Protein AF-A0A1E7M1G1-F1 (afdb_monomer_lite)

Sequence (158 aa):
MIDTSQYFIDLHTVAGLITLTWPAARDLALSDEHARILERDAQLREDLRGRLHAVRGKFHYLHVLTGPAPDSRAYVAATSIAHQILKGTDLRALEMLAPIHGHLQKVQGPVKAEGDRMRNSPKNSPPLRFLLTHGTPITIEGIRKYATARDREWRPAP

Radius of gyration: 15.35 Å; chains: 1; bounding box: 42×29×40 Å

Structure (mmCIF, N/CA/C/O backbone):
data_AF-A0A1E7M1G1-F1
#
_entry.id   AF-A0A1E7M1G1-F1
#
loop_
_atom_site.group_PDB
_atom_site.id
_atom_site.type_symbol
_atom_site.label_atom_id
_atom_site.label_alt_id
_atom_site.label_comp_id
_atom_site.label_asym_id
_atom_site.label_entity_id
_atom_site.label_seq_id
_atom_site.pdbx_PDB_ins_code
_atom_site.Cartn_x
_atom_site.Cartn_y
_atom_site.Cartn_z
_atom_site.occupancy
_atom_site.B_iso_or_equiv
_atom_site.auth_seq_id
_atom_site.auth_comp_id
_atom_site.auth_asym_id
_atom_site.auth_atom_id
_atom_site.pdbx_PDB_model_num
ATOM 1 N N . MET A 1 1 ? -15.002 13.944 12.158 1.00 50.41 1 MET A N 1
ATOM 2 C CA . MET A 1 1 ? -15.416 13.935 10.742 1.00 50.41 1 MET A CA 1
ATOM 3 C C . MET A 1 1 ? -14.153 14.105 9.922 1.00 50.41 1 MET A C 1
ATOM 5 O O . MET A 1 1 ? -13.363 14.973 10.277 1.00 50.41 1 MET A O 1
ATOM 9 N N . ILE A 1 2 ? -13.897 13.223 8.959 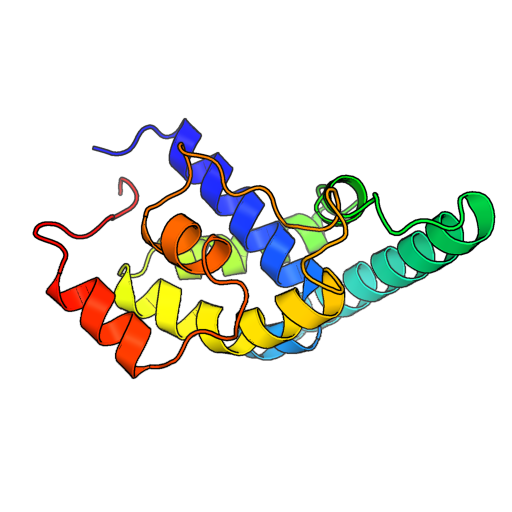1.00 59.25 2 ILE A N 1
ATOM 10 C CA . ILE A 1 2 ? -12.672 13.279 8.154 1.00 59.25 2 ILE A CA 1
ATOM 11 C C . ILE A 1 2 ? -12.917 14.181 6.953 1.00 59.25 2 ILE A C 1
ATOM 13 O O . ILE A 1 2 ? -13.970 14.101 6.330 1.00 59.25 2 ILE A O 1
ATOM 17 N N . ASP A 1 3 ? -11.946 15.034 6.653 1.00 72.00 3 ASP A N 1
ATOM 18 C CA . ASP A 1 3 ? -11.920 15.798 5.415 1.00 72.00 3 ASP A CA 1
ATOM 19 C C . ASP A 1 3 ? -11.771 14.820 4.239 1.00 72.00 3 ASP A C 1
ATOM 21 O O . ASP A 1 3 ? -10.823 14.036 4.199 1.00 72.00 3 ASP A O 1
ATOM 25 N N . THR A 1 4 ? -12.701 14.839 3.286 1.00 77.38 4 THR A N 1
ATOM 26 C CA . THR A 1 4 ? -12.669 14.007 2.074 1.00 77.38 4 THR A CA 1
ATOM 27 C C . THR A 1 4 ? -11.308 14.049 1.374 1.00 77.38 4 THR A C 1
ATOM 29 O O . THR A 1 4 ? -10.840 13.033 0.859 1.00 77.38 4 THR A O 1
ATOM 32 N N . SER A 1 5 ? -10.619 15.193 1.409 1.00 79.62 5 SER A N 1
ATOM 33 C CA . SER A 1 5 ? -9.273 15.323 0.848 1.00 79.62 5 SER A CA 1
ATOM 34 C C . SER A 1 5 ? -8.244 14.433 1.556 1.00 79.62 5 SER A C 1
ATOM 36 O O . SER A 1 5 ? -7.369 13.865 0.903 1.00 79.62 5 SER A O 1
ATOM 38 N N . GLN A 1 6 ? -8.381 14.236 2.870 1.00 82.75 6 GLN A N 1
ATOM 39 C CA . GLN A 1 6 ? -7.508 13.364 3.647 1.00 82.75 6 GLN A CA 1
ATOM 40 C C . GLN A 1 6 ? -7.673 11.901 3.250 1.00 82.75 6 GLN A C 1
ATOM 42 O O . GLN A 1 6 ? -6.688 11.186 3.075 1.00 82.75 6 GLN A O 1
ATOM 47 N N . TYR A 1 7 ? -8.917 11.473 3.046 1.00 85.31 7 TYR A N 1
ATOM 48 C CA . TYR A 1 7 ? -9.204 10.117 2.605 1.00 85.31 7 TYR A CA 1
ATOM 49 C C . TYR A 1 7 ? -8.500 9.785 1.282 1.00 85.31 7 TYR A C 1
ATOM 51 O O . TYR A 1 7 ? -7.862 8.741 1.167 1.00 85.31 7 TYR A O 1
ATOM 59 N N . PHE A 1 8 ? -8.542 10.696 0.306 1.00 87.25 8 PHE A N 1
ATOM 60 C CA . PHE A 1 8 ? -7.851 10.501 -0.970 1.00 87.25 8 PHE A CA 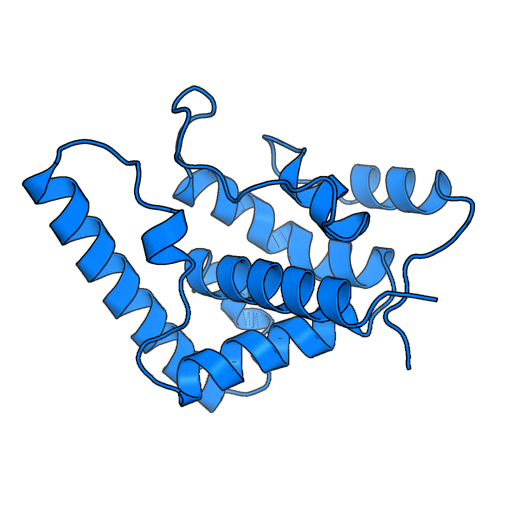1
ATOM 61 C C . PHE A 1 8 ? -6.325 10.505 -0.829 1.00 87.25 8 PHE A C 1
ATOM 63 O O . PHE A 1 8 ? -5.657 9.696 -1.472 1.00 87.25 8 PHE A O 1
ATOM 70 N N . ILE A 1 9 ? -5.756 11.352 0.037 1.00 87.06 9 ILE A N 1
ATOM 71 C CA . ILE A 1 9 ? -4.313 11.330 0.335 1.00 87.06 9 ILE A CA 1
ATOM 72 C C . ILE A 1 9 ? -3.895 9.956 0.876 1.00 87.06 9 ILE A C 1
ATOM 74 O O . ILE A 1 9 ? -2.909 9.377 0.410 1.00 87.06 9 ILE A O 1
ATOM 78 N N . ASP A 1 10 ? -4.655 9.415 1.827 1.00 87.94 10 ASP A N 1
ATOM 79 C CA . ASP A 1 10 ? -4.382 8.102 2.410 1.00 87.94 10 ASP A CA 1
ATOM 80 C C . ASP A 1 10 ? -4.585 6.978 1.391 1.00 87.94 10 ASP A C 1
ATOM 82 O O . ASP A 1 10 ? -3.763 6.064 1.319 1.00 87.94 10 ASP A O 1
ATOM 86 N N . LEU A 1 11 ? -5.616 7.077 0.546 1.00 91.38 11 LEU A N 1
ATOM 87 C CA . LEU A 1 11 ? -5.893 6.127 -0.531 1.00 91.38 11 LEU A CA 1
ATOM 88 C C . LEU A 1 11 ? -4.710 6.019 -1.494 1.00 91.38 11 LEU A C 1
ATOM 90 O O . LEU A 1 11 ? -4.245 4.917 -1.784 1.00 91.38 11 LEU A O 1
ATOM 94 N N . HIS A 1 12 ? -4.185 7.157 -1.948 1.00 89.62 12 HIS A N 1
ATOM 95 C CA . HIS A 1 12 ? -3.015 7.196 -2.823 1.00 89.62 12 HIS A CA 1
ATOM 96 C C . HIS A 1 12 ? -1.749 6.692 -2.131 1.00 89.62 12 HIS A C 1
ATOM 98 O O . HIS A 1 12 ? -0.934 6.012 -2.752 1.00 89.62 12 HIS A O 1
ATOM 104 N N . THR A 1 13 ? -1.593 6.990 -0.842 1.00 89.00 13 THR A N 1
ATOM 105 C CA . THR A 1 13 ? -0.444 6.529 -0.058 1.00 89.00 13 THR A CA 1
ATOM 106 C C . THR A 1 13 ? -0.474 5.008 0.109 1.00 89.00 13 THR A C 1
ATOM 108 O O . THR A 1 13 ? 0.525 4.341 -0.144 1.00 89.00 13 THR A O 1
ATOM 111 N N . VAL A 1 14 ? -1.620 4.419 0.456 1.00 92.00 14 VAL A N 1
ATOM 112 C CA . VAL A 1 14 ? -1.751 2.957 0.558 1.00 92.00 14 VAL A CA 1
ATOM 113 C C . VAL A 1 14 ? -1.606 2.296 -0.812 1.00 92.00 14 VAL A C 1
ATOM 115 O O . VAL A 1 14 ? -0.909 1.292 -0.925 1.00 92.00 14 VAL A O 1
ATOM 118 N N . ALA A 1 15 ? -2.193 2.867 -1.867 1.00 92.44 15 ALA A N 1
ATOM 119 C CA . ALA A 1 15 ? -2.043 2.342 -3.222 1.00 92.44 15 ALA A CA 1
ATOM 120 C C . ALA A 1 15 ? -0.568 2.319 -3.659 1.00 92.44 15 ALA A C 1
ATOM 122 O O . ALA A 1 15 ? -0.090 1.294 -4.139 1.00 92.44 15 ALA A O 1
ATOM 123 N N . GLY A 1 16 ? 0.174 3.406 -3.416 1.00 89.69 16 GLY A N 1
ATOM 124 C CA . GLY A 1 16 ? 1.608 3.469 -3.697 1.00 89.69 16 GLY A CA 1
ATOM 125 C C . GLY A 1 16 ? 2.406 2.425 -2.912 1.00 89.69 16 GLY A C 1
ATOM 126 O O . GLY A 1 16 ? 3.288 1.777 -3.474 1.00 89.69 16 GLY A O 1
ATOM 127 N N . LEU A 1 17 ? 2.064 2.211 -1.636 1.00 90.25 17 LEU A N 1
ATOM 128 C CA . LEU A 1 17 ? 2.673 1.182 -0.794 1.00 90.25 17 LEU A CA 1
ATOM 129 C C . LEU A 1 17 ? 2.449 -0.221 -1.375 1.00 90.25 17 LEU A C 1
ATOM 131 O O . LEU A 1 17 ? 3.404 -0.985 -1.496 1.00 90.25 17 LEU A O 1
ATOM 135 N N . ILE A 1 18 ? 1.219 -0.538 -1.784 1.00 92.50 18 ILE A N 1
ATOM 136 C CA . ILE A 1 18 ? 0.866 -1.822 -2.407 1.00 92.50 18 ILE A CA 1
ATOM 137 C C . ILE A 1 18 ? 1.676 -2.036 -3.687 1.00 92.50 18 ILE A C 1
ATOM 139 O O . ILE A 1 18 ? 2.317 -3.073 -3.835 1.00 92.50 18 ILE A O 1
ATOM 143 N N . THR A 1 19 ? 1.699 -1.049 -4.589 1.00 90.81 19 THR A N 1
ATOM 144 C CA . THR A 1 19 ? 2.413 -1.187 -5.867 1.00 90.81 19 THR A CA 1
ATOM 145 C C . THR A 1 19 ? 3.924 -1.296 -5.688 1.00 90.81 19 THR A C 1
ATOM 147 O O . THR A 1 19 ? 4.567 -2.059 -6.399 1.00 90.81 19 THR A O 1
ATOM 150 N N . LEU A 1 20 ? 4.502 -0.570 -4.723 1.00 87.38 20 LEU A N 1
ATOM 151 C CA . LEU A 1 20 ? 5.941 -0.624 -4.445 1.00 87.38 20 LEU A CA 1
ATOM 152 C C . LEU A 1 20 ? 6.380 -1.942 -3.816 1.00 87.38 20 LEU A C 1
ATOM 154 O O . LEU A 1 20 ? 7.525 -2.348 -3.982 1.00 87.38 20 LEU A O 1
ATOM 158 N N . THR A 1 21 ? 5.510 -2.554 -3.016 1.00 90.19 21 THR A N 1
ATOM 159 C CA . THR A 1 21 ? 5.843 -3.762 -2.252 1.00 90.19 21 THR A CA 1
ATOM 160 C C . THR A 1 21 ? 5.382 -5.037 -2.938 1.00 90.19 21 THR A C 1
ATOM 162 O O . THR A 1 21 ? 5.614 -6.124 -2.417 1.00 90.19 21 THR A O 1
ATOM 165 N N . TRP A 1 22 ? 4.770 -4.943 -4.117 1.00 92.00 22 TRP A N 1
ATOM 166 C CA . TRP A 1 22 ? 4.437 -6.104 -4.930 1.00 92.00 22 TRP A CA 1
ATOM 167 C C . TRP A 1 22 ? 5.711 -6.900 -5.295 1.00 92.00 22 TRP A C 1
ATOM 169 O O . TRP A 1 22 ? 6.709 -6.279 -5.660 1.00 92.00 22 TRP A O 1
ATOM 179 N N . PRO A 1 23 ? 5.740 -8.248 -5.193 1.00 92.31 23 PRO A N 1
ATOM 180 C CA . PRO A 1 23 ? 4.630 -9.177 -4.948 1.00 92.31 23 PRO A CA 1
ATOM 181 C C . PRO A 1 23 ? 4.316 -9.471 -3.471 1.00 92.31 23 PRO A C 1
ATOM 183 O O . PRO A 1 23 ? 3.431 -10.275 -3.204 1.00 92.31 23 PRO A O 1
ATOM 186 N N . ALA A 1 24 ? 4.977 -8.848 -2.494 1.00 91.31 24 ALA A N 1
ATOM 187 C CA . ALA A 1 24 ? 4.692 -9.113 -1.077 1.00 91.31 24 ALA A CA 1
ATOM 188 C C . ALA A 1 24 ? 3.264 -8.720 -0.662 1.00 91.31 24 ALA A C 1
ATOM 190 O O . ALA A 1 24 ? 2.703 -9.306 0.255 1.00 91.31 24 ALA A O 1
ATOM 191 N N . ALA A 1 25 ? 2.661 -7.754 -1.358 1.00 93.50 25 ALA A N 1
ATOM 192 C CA . ALA A 1 25 ? 1.266 -7.362 -1.176 1.00 93.50 25 ALA A CA 1
ATOM 193 C C . ALA A 1 25 ? 0.258 -8.243 -1.940 1.00 93.50 25 ALA A C 1
ATOM 195 O O . ALA A 1 25 ? -0.930 -7.925 -1.947 1.00 93.50 25 ALA A O 1
ATOM 196 N N . ARG A 1 26 ? 0.696 -9.337 -2.583 1.00 94.69 26 ARG A N 1
ATOM 197 C CA . ARG A 1 26 ? -0.167 -10.176 -3.428 1.00 94.69 26 ARG A CA 1
ATOM 198 C C . ARG A 1 26 ? -1.373 -10.737 -2.684 1.00 94.69 26 ARG A C 1
ATOM 200 O O . ARG A 1 26 ? -2.459 -10.746 -3.251 1.00 94.69 26 ARG A O 1
ATOM 207 N N . ASP A 1 27 ? -1.202 -11.141 -1.430 1.00 94.31 27 ASP A N 1
ATOM 208 C CA . ASP A 1 27 ? -2.282 -11.726 -0.621 1.00 94.31 27 ASP A CA 1
ATOM 209 C C . ASP A 1 27 ? -3.405 -10.722 -0.305 1.00 94.31 27 ASP A C 1
ATOM 211 O O . ASP A 1 27 ? -4.484 -11.105 0.139 1.00 94.31 27 ASP A O 1
ATOM 215 N N . LEU A 1 28 ? -3.174 -9.429 -0.561 1.00 94.25 28 LEU A N 1
ATOM 216 C CA . LEU A 1 28 ? -4.179 -8.374 -0.448 1.00 94.25 28 LEU A CA 1
ATOM 217 C C . LEU A 1 28 ? -5.005 -8.206 -1.734 1.00 94.25 28 LEU A C 1
ATOM 219 O O . LEU A 1 28 ? -5.912 -7.375 -1.770 1.00 94.25 28 LEU A O 1
ATOM 223 N N . ALA A 1 29 ? -4.696 -8.942 -2.807 1.00 95.69 29 ALA A N 1
ATOM 224 C CA . ALA A 1 29 ? -5.432 -8.862 -4.061 1.00 95.69 29 ALA A CA 1
ATOM 225 C C . ALA A 1 29 ? -6.897 -9.272 -3.878 1.00 95.69 29 ALA A C 1
ATOM 227 O O . ALA A 1 29 ? -7.204 -10.315 -3.309 1.00 95.69 29 ALA A O 1
ATOM 228 N N . LEU A 1 30 ? -7.812 -8.482 -4.444 1.00 95.38 30 LEU A N 1
ATOM 229 C CA . LEU A 1 30 ? -9.249 -8.790 -4.391 1.00 95.38 30 LEU A CA 1
ATOM 230 C C . LEU A 1 30 ? -9.660 -9.911 -5.356 1.00 95.38 30 LEU A C 1
ATOM 232 O O . LEU A 1 30 ? -10.760 -10.446 -5.251 1.00 95.38 30 LEU A O 1
ATOM 236 N N . SER A 1 31 ? -8.808 -10.216 -6.335 1.00 96.88 31 SER A N 1
ATOM 237 C CA . SER A 1 31 ? -9.010 -11.263 -7.333 1.00 96.88 31 SER A CA 1
ATOM 238 C C . SER A 1 31 ? -7.684 -11.628 -8.002 1.00 96.88 31 SER A C 1
ATOM 240 O O . SER A 1 31 ? -6.740 -10.829 -8.020 1.00 96.88 31 SER A O 1
ATOM 242 N N . ASP A 1 32 ? -7.635 -12.801 -8.634 1.00 96.88 32 ASP A N 1
ATOM 243 C CA . ASP A 1 32 ? -6.494 -13.211 -9.461 1.00 96.88 32 ASP A CA 1
ATOM 244 C C . ASP A 1 32 ? -6.231 -12.240 -10.616 1.00 96.88 32 ASP A C 1
ATOM 246 O O . ASP A 1 32 ? -5.086 -12.029 -11.016 1.00 96.88 32 ASP A O 1
ATOM 250 N N . GLU A 1 33 ? -7.285 -11.634 -11.167 1.00 96.06 33 GLU A N 1
ATOM 251 C CA . GLU A 1 33 ? -7.156 -10.637 -12.226 1.00 96.06 33 GLU A CA 1
ATOM 252 C C . GLU A 1 33 ? -6.451 -9.377 -11.715 1.00 96.06 33 GLU A C 1
ATOM 254 O O . GLU A 1 33 ? -5.484 -8.928 -12.337 1.00 96.06 33 GLU A O 1
ATOM 259 N N . HIS A 1 34 ? -6.868 -8.845 -10.559 1.00 96.69 34 HIS A N 1
ATOM 260 C CA . HIS A 1 34 ? -6.183 -7.719 -9.919 1.00 96.69 34 HIS A CA 1
ATOM 261 C C . HIS A 1 34 ? -4.722 -8.060 -9.639 1.00 96.69 34 HIS A C 1
ATOM 263 O O . HIS A 1 34 ? -3.842 -7.247 -9.922 1.00 96.69 34 HIS A O 1
ATOM 269 N N . ALA A 1 35 ? -4.454 -9.275 -9.156 1.00 97.19 35 ALA A N 1
ATOM 270 C CA . ALA A 1 35 ? -3.099 -9.718 -8.881 1.00 97.19 35 ALA A CA 1
ATOM 271 C C . ALA A 1 35 ? -2.221 -9.699 -10.148 1.00 97.19 35 ALA A C 1
ATOM 273 O O . ALA A 1 35 ? -1.134 -9.128 -10.131 1.00 97.19 35 ALA A O 1
ATOM 274 N N . ARG A 1 36 ? -2.717 -10.231 -11.276 1.00 97.00 36 ARG A N 1
ATOM 275 C CA . ARG A 1 36 ? -2.000 -10.240 -12.570 1.00 97.00 36 ARG A CA 1
ATOM 276 C C . ARG A 1 36 ? -1.820 -8.854 -13.186 1.00 97.00 36 ARG A C 1
ATOM 278 O O . ARG A 1 36 ? -0.872 -8.614 -13.934 1.00 97.00 36 ARG A O 1
ATOM 285 N N . ILE A 1 37 ? -2.768 -7.945 -12.971 1.00 96.75 37 ILE A N 1
ATOM 286 C CA . ILE A 1 37 ? -2.642 -6.555 -13.426 1.00 96.75 37 ILE A CA 1
ATOM 287 C C . ILE A 1 37 ? -1.542 -5.852 -12.623 1.00 96.75 37 ILE A C 1
ATOM 289 O O . ILE A 1 37 ? -0.679 -5.204 -13.213 1.00 96.75 37 ILE A O 1
ATOM 293 N N . LEU A 1 38 ? -1.533 -6.029 -11.300 1.00 96.19 38 LEU A N 1
ATOM 294 C CA . LEU A 1 38 ? -0.539 -5.421 -10.416 1.00 96.19 38 LEU A CA 1
ATOM 295 C C . LEU A 1 38 ? 0.854 -6.042 -10.570 1.00 96.19 38 LEU A C 1
ATOM 297 O O . LEU A 1 38 ? 1.835 -5.317 -10.474 1.00 96.19 38 LEU A O 1
ATOM 301 N N . GLU A 1 39 ? 0.966 -7.330 -10.906 1.00 95.88 39 GLU A N 1
ATOM 302 C CA . GLU A 1 39 ? 2.245 -7.941 -11.310 1.00 95.88 39 GLU A CA 1
ATOM 303 C C . GLU A 1 39 ? 2.865 -7.232 -12.514 1.00 95.88 39 GLU A C 1
ATOM 305 O O . GLU A 1 39 ? 4.055 -6.922 -12.511 1.00 95.88 39 GLU A O 1
ATOM 310 N N . ARG A 1 40 ? 2.054 -6.945 -13.539 1.00 94.69 40 ARG A N 1
ATOM 311 C CA . ARG A 1 40 ? 2.523 -6.235 -14.735 1.00 94.69 40 ARG A CA 1
ATOM 312 C C . ARG A 1 40 ? 2.938 -4.803 -14.411 1.00 94.69 40 ARG A C 1
ATOM 314 O O . ARG A 1 40 ? 3.988 -4.366 -14.870 1.00 94.69 40 ARG A O 1
ATOM 321 N N . ASP A 1 41 ? 2.152 -4.089 -13.605 1.00 94.25 41 ASP A N 1
ATOM 322 C CA . ASP A 1 41 ? 2.505 -2.736 -13.153 1.00 94.25 41 ASP A CA 1
ATOM 323 C C . ASP A 1 41 ? 3.801 -2.730 -12.328 1.00 94.25 41 ASP A C 1
ATOM 325 O O . ASP A 1 41 ? 4.684 -1.905 -12.562 1.00 94.25 41 ASP A O 1
ATOM 329 N N . ALA A 1 42 ? 3.964 -3.694 -11.420 1.00 91.25 42 ALA A N 1
ATOM 330 C CA . ALA A 1 42 ? 5.170 -3.847 -10.616 1.00 91.25 42 ALA A CA 1
ATOM 331 C C . ALA A 1 42 ? 6.413 -4.088 -11.483 1.00 91.25 42 ALA A C 1
ATOM 333 O O . ALA A 1 42 ? 7.442 -3.453 -11.257 1.00 91.25 42 ALA A O 1
ATOM 334 N N . GLN A 1 43 ? 6.307 -4.927 -12.520 1.00 92.00 43 GLN A N 1
ATOM 335 C CA . GLN A 1 43 ? 7.405 -5.146 -13.464 1.00 92.00 43 GLN A CA 1
ATOM 336 C C . GLN A 1 43 ? 7.783 -3.854 -14.203 1.00 92.00 43 GLN A C 1
ATOM 338 O O . GLN A 1 43 ? 8.959 -3.510 -14.278 1.00 92.00 43 GLN A O 1
ATOM 343 N N . LEU A 1 44 ? 6.800 -3.084 -14.682 1.00 91.19 44 LEU A N 1
ATOM 344 C CA . LEU A 1 44 ? 7.060 -1.805 -15.353 1.00 91.19 44 LEU A CA 1
ATOM 345 C C . LEU A 1 44 ? 7.752 -0.793 -14.429 1.00 91.19 44 LEU A C 1
ATOM 347 O O . LEU A 1 44 ? 8.622 -0.036 -14.874 1.00 91.19 44 LEU A O 1
ATOM 351 N N . ARG A 1 45 ? 7.379 -0.772 -13.143 1.00 87.69 45 ARG A N 1
ATOM 352 C CA . ARG A 1 45 ? 8.028 0.067 -12.126 1.00 87.69 45 ARG A CA 1
ATOM 353 C C . ARG A 1 45 ? 9.448 -0.395 -11.835 1.00 87.69 45 ARG A C 1
ATOM 355 O O . ARG A 1 45 ? 10.322 0.455 -11.683 1.00 87.69 45 ARG A O 1
ATOM 362 N N . GLU A 1 46 ? 9.695 -1.699 -11.796 1.00 86.06 46 GLU A N 1
ATOM 363 C CA . GLU A 1 46 ? 11.039 -2.254 -11.630 1.00 86.06 46 GLU A CA 1
ATOM 364 C C . GLU A 1 46 ? 11.939 -1.902 -12.822 1.00 86.06 46 GLU A C 1
ATOM 366 O O . GLU A 1 46 ? 13.043 -1.388 -12.634 1.00 86.06 46 GLU A O 1
ATOM 371 N N . ASP A 1 47 ? 11.436 -2.041 -14.049 1.00 88.25 47 ASP A N 1
ATOM 372 C CA . ASP A 1 47 ? 12.155 -1.650 -15.265 1.00 88.25 47 ASP A CA 1
ATOM 373 C C . ASP A 1 47 ? 12.436 -0.139 -15.291 1.00 88.25 47 ASP A C 1
ATOM 375 O O . ASP A 1 47 ? 13.494 0.323 -15.733 1.00 88.25 47 ASP A O 1
ATOM 379 N N . LEU A 1 48 ? 11.482 0.676 -14.826 1.00 85.44 48 LEU A N 1
ATOM 380 C CA . LEU A 1 48 ? 11.675 2.115 -14.662 1.00 85.44 48 LEU A CA 1
ATOM 381 C C . LEU A 1 48 ? 12.737 2.416 -13.598 1.00 85.44 48 LEU A C 1
ATOM 383 O O . LEU A 1 48 ? 13.612 3.247 -13.838 1.00 85.44 48 LEU A O 1
ATOM 387 N N . ARG A 1 49 ? 12.704 1.724 -12.457 1.00 81.62 49 ARG A N 1
ATOM 388 C CA . ARG A 1 49 ? 13.700 1.851 -11.388 1.00 81.62 49 ARG A CA 1
ATOM 389 C C . ARG A 1 49 ? 15.100 1.520 -11.901 1.00 81.62 49 ARG A C 1
ATOM 391 O O . ARG A 1 49 ? 16.013 2.314 -11.683 1.00 81.62 49 ARG A O 1
ATOM 398 N N . GLY A 1 50 ? 15.257 0.422 -12.641 1.00 82.12 50 GLY A N 1
ATOM 399 C CA . GLY A 1 50 ? 16.522 0.029 -13.265 1.00 82.12 50 GLY A CA 1
ATOM 400 C C . GLY A 1 50 ? 17.055 1.087 -14.236 1.00 82.12 50 GLY A C 1
ATOM 401 O O . GLY A 1 50 ? 18.218 1.483 -14.145 1.00 82.12 50 GLY A O 1
ATOM 402 N N . ARG A 1 51 ? 16.190 1.627 -15.109 1.00 84.12 51 ARG A N 1
ATOM 403 C CA . ARG A 1 51 ? 16.551 2.723 -16.029 1.00 84.12 51 ARG A CA 1
ATOM 404 C C . ARG A 1 51 ? 16.981 3.988 -15.290 1.00 84.12 51 ARG A C 1
ATOM 406 O O . ARG A 1 51 ? 17.993 4.591 -15.639 1.00 84.12 51 ARG A O 1
ATOM 413 N N . LEU A 1 52 ? 16.238 4.391 -14.261 1.00 79.44 52 LEU A N 1
ATOM 414 C CA . LEU A 1 52 ? 16.559 5.580 -13.471 1.00 79.44 52 LEU A CA 1
ATOM 415 C C . LEU A 1 52 ? 17.880 5.417 -12.707 1.00 79.44 52 LEU A C 1
ATOM 417 O O . LEU A 1 52 ? 18.691 6.344 -12.685 1.00 79.44 52 LEU A O 1
ATOM 421 N N . HIS A 1 53 ? 18.128 4.229 -12.151 1.00 77.19 53 HIS A N 1
ATOM 422 C CA . HIS A 1 53 ? 19.392 3.894 -11.502 1.00 77.19 53 HIS A CA 1
ATOM 423 C C . HIS A 1 53 ? 20.570 3.969 -12.486 1.00 77.19 53 HIS A C 1
ATOM 425 O O . HIS A 1 53 ? 21.582 4.594 -12.177 1.00 77.19 53 HIS A O 1
ATOM 431 N N . ALA A 1 54 ? 20.424 3.410 -13.693 1.00 79.94 54 ALA A N 1
ATOM 432 C CA . ALA A 1 54 ? 21.471 3.415 -14.716 1.00 79.94 54 ALA A CA 1
ATOM 433 C C . ALA A 1 54 ? 21.854 4.826 -15.203 1.00 79.94 54 ALA A C 1
ATOM 435 O O . ALA A 1 54 ? 23.021 5.080 -15.484 1.00 79.94 54 ALA A O 1
ATOM 436 N N . VAL A 1 55 ? 20.892 5.753 -15.290 1.00 76.44 55 VAL A N 1
ATOM 437 C CA . VAL A 1 55 ? 21.138 7.117 -15.798 1.00 76.44 55 VAL A CA 1
ATOM 438 C C . VAL A 1 55 ? 21.694 8.052 -14.722 1.00 76.44 55 VAL A C 1
ATOM 440 O O . VAL A 1 55 ? 22.452 8.967 -15.035 1.00 76.44 55 VAL A O 1
ATOM 443 N N . ARG A 1 56 ? 21.288 7.882 -13.459 1.00 68.75 56 ARG A N 1
ATOM 444 C CA . ARG A 1 56 ? 21.516 8.901 -12.419 1.00 68.75 56 ARG A CA 1
ATOM 445 C C . ARG A 1 56 ? 22.261 8.408 -11.176 1.00 68.75 56 ARG A C 1
ATOM 447 O O . ARG A 1 56 ? 22.600 9.232 -10.329 1.00 68.75 56 ARG A O 1
ATOM 454 N N . GLY A 1 57 ? 22.519 7.104 -11.047 1.00 60.53 57 GLY A N 1
ATOM 455 C CA . GLY A 1 57 ? 23.383 6.517 -10.012 1.00 60.53 57 GLY A CA 1
ATOM 456 C C . GLY A 1 57 ? 22.929 6.702 -8.557 1.00 60.53 57 GLY A C 1
ATOM 457 O O . GLY A 1 57 ? 23.692 6.399 -7.643 1.00 60.53 57 GLY A O 1
ATOM 458 N N . LYS A 1 58 ? 21.719 7.220 -8.312 1.00 57.47 58 LYS A N 1
ATOM 459 C CA .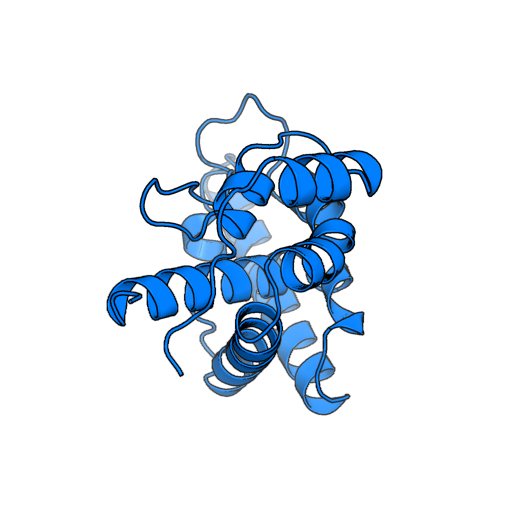 LYS A 1 58 ? 21.150 7.434 -6.971 1.00 57.47 58 LYS A CA 1
ATOM 460 C C . LYS A 1 58 ? 19.726 6.901 -6.897 1.00 57.47 58 LYS A C 1
ATOM 462 O O . LYS A 1 58 ? 19.054 6.796 -7.911 1.00 57.47 58 LYS A O 1
ATOM 467 N N . PHE A 1 59 ? 19.256 6.602 -5.692 1.00 57.81 59 PHE A N 1
ATOM 468 C CA . PHE A 1 59 ? 17.952 5.983 -5.440 1.00 57.81 59 PHE A CA 1
ATOM 469 C C . PHE A 1 59 ? 16.756 6.960 -5.394 1.00 57.81 59 PHE A C 1
ATOM 471 O O . PHE A 1 59 ? 15.626 6.498 -5.254 1.00 57.81 59 PHE A O 1
ATOM 478 N N . HIS A 1 60 ? 16.971 8.271 -5.600 1.00 57.09 60 HIS A N 1
ATOM 479 C CA . HIS A 1 60 ? 16.027 9.380 -5.340 1.00 57.09 60 HIS A CA 1
ATOM 480 C C . HIS A 1 60 ? 14.746 9.441 -6.215 1.00 57.09 60 HIS A C 1
ATOM 482 O O . HIS A 1 60 ? 14.401 10.498 -6.754 1.00 57.09 60 HIS A O 1
ATOM 488 N N . TYR A 1 61 ? 14.015 8.337 -6.381 1.00 66.62 61 TYR A N 1
ATOM 489 C CA . TYR A 1 61 ? 12.883 8.217 -7.309 1.00 66.62 61 TYR A CA 1
ATOM 490 C C . TYR A 1 61 ? 11.635 7.600 -6.699 1.00 66.62 61 TYR A C 1
ATOM 492 O O . TYR A 1 61 ? 10.694 7.326 -7.439 1.00 66.62 61 TYR A O 1
ATOM 500 N N . LEU A 1 62 ? 11.571 7.409 -5.378 1.00 73.06 62 LEU A N 1
ATOM 501 C CA . LEU A 1 62 ? 10.415 6.736 -4.788 1.00 73.06 62 LEU A CA 1
ATOM 502 C C . LEU A 1 62 ? 9.099 7.450 -5.140 1.00 73.06 62 LEU A C 1
ATOM 504 O O . LEU A 1 62 ? 8.135 6.790 -5.489 1.00 73.06 62 LEU A O 1
ATOM 508 N N . HIS A 1 63 ? 9.087 8.787 -5.175 1.00 73.88 63 HIS A N 1
ATOM 509 C CA . HIS A 1 63 ? 7.914 9.559 -5.602 1.00 73.88 63 HIS A CA 1
ATOM 510 C C . HIS A 1 63 ? 7.484 9.276 -7.056 1.00 73.88 63 HIS A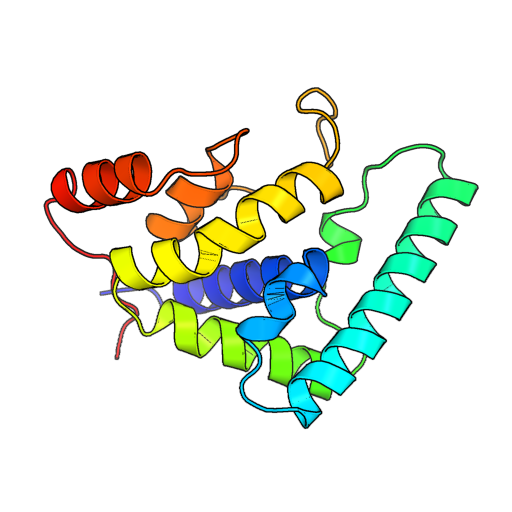 C 1
ATOM 512 O O . HIS A 1 63 ? 6.288 9.217 -7.333 1.00 73.88 63 HIS A O 1
ATOM 518 N N . VAL A 1 64 ? 8.444 9.065 -7.970 1.00 75.12 64 VAL A N 1
ATOM 519 C CA . VAL A 1 64 ? 8.191 8.664 -9.368 1.00 75.12 64 VAL A CA 1
ATOM 520 C C . VAL A 1 64 ? 7.596 7.258 -9.397 1.00 75.12 64 VAL A C 1
ATOM 522 O O . VAL A 1 64 ? 6.642 6.994 -10.121 1.00 75.12 64 VAL A O 1
ATOM 525 N N . LEU A 1 65 ? 8.125 6.370 -8.554 1.00 78.94 65 LEU A N 1
ATOM 526 C CA . LEU A 1 65 ? 7.698 4.979 -8.443 1.00 78.94 65 LEU A CA 1
ATOM 527 C C . LEU A 1 65 ? 6.408 4.789 -7.636 1.00 78.94 65 LEU A C 1
ATOM 529 O O . LEU A 1 65 ? 5.827 3.716 -7.713 1.00 78.94 65 LEU A O 1
ATOM 533 N N . THR A 1 66 ? 5.938 5.790 -6.889 1.00 80.25 66 THR A N 1
ATOM 534 C CA . THR A 1 66 ? 4.632 5.792 -6.195 1.00 80.25 66 THR A CA 1
ATOM 535 C C . THR A 1 66 ? 3.561 6.569 -6.950 1.00 80.25 66 THR A C 1
ATOM 537 O O . THR A 1 66 ? 2.442 6.703 -6.458 1.00 80.25 66 THR A O 1
ATOM 540 N N . GLY A 1 67 ? 3.895 7.122 -8.118 1.00 81.12 67 GLY A N 1
ATOM 541 C CA . GLY A 1 67 ? 2.923 7.793 -8.971 1.00 81.12 67 GLY A CA 1
ATOM 542 C C . GLY A 1 67 ? 1.797 6.842 -9.410 1.00 81.12 67 GLY A C 1
ATOM 543 O O . GLY A 1 67 ? 1.982 5.615 -9.388 1.00 81.12 67 GLY A O 1
ATOM 544 N N . PRO A 1 68 ? 0.633 7.383 -9.820 1.00 80.88 68 PRO A N 1
ATOM 545 C CA . PRO A 1 68 ? -0.444 6.586 -10.398 1.00 80.88 68 PRO A CA 1
ATOM 546 C C . PRO A 1 68 ? 0.073 5.681 -11.521 1.00 80.88 68 PRO A C 1
ATOM 548 O O . PRO A 1 68 ? 0.945 6.079 -12.294 1.00 80.88 68 PRO A O 1
ATOM 551 N N . ALA A 1 69 ? -0.448 4.456 -11.591 1.00 83.62 69 ALA A N 1
ATOM 552 C CA . ALA A 1 69 ? -0.097 3.528 -12.659 1.00 83.62 69 ALA A CA 1
ATOM 553 C C . ALA A 1 69 ? -0.498 4.102 -14.035 1.00 83.62 69 ALA A C 1
ATOM 555 O O . ALA A 1 69 ? -1.587 4.673 -14.144 1.00 83.62 69 ALA A O 1
ATOM 556 N N . PRO A 1 70 ? 0.324 3.931 -15.090 1.00 83.44 70 PRO A N 1
ATOM 557 C CA . PRO A 1 70 ? -0.053 4.321 -16.449 1.00 83.44 70 PRO A CA 1
ATOM 558 C C . PRO A 1 70 ? -1.274 3.552 -16.977 1.00 83.44 70 PRO A C 1
ATOM 560 O O . PRO A 1 70 ? -2.081 4.111 -17.715 1.00 83.44 70 PRO A O 1
ATOM 563 N N . ASP A 1 71 ? -1.420 2.276 -16.596 1.00 90.19 71 ASP A N 1
ATOM 564 C CA . ASP A 1 71 ? -2.634 1.494 -16.857 1.00 90.19 71 ASP A CA 1
ATOM 565 C C . ASP A 1 71 ? -3.701 1.854 -15.812 1.00 90.19 71 ASP A C 1
ATOM 567 O O . ASP A 1 71 ? -3.535 1.607 -14.612 1.00 90.19 71 ASP A O 1
ATOM 571 N N . SER A 1 72 ? -4.827 2.403 -16.272 1.00 92.75 72 SER A N 1
ATOM 572 C CA . SER A 1 72 ? -5.951 2.775 -15.409 1.00 92.75 72 SER A CA 1
ATOM 573 C C . SER A 1 72 ? -6.499 1.588 -14.615 1.00 92.75 72 SER A C 1
ATOM 575 O O . SER A 1 72 ? -6.939 1.766 -13.481 1.00 92.75 72 SER A O 1
ATOM 577 N N . ARG A 1 73 ? -6.412 0.362 -15.145 1.00 95.25 73 ARG A N 1
ATOM 578 C CA . ARG A 1 73 ? -6.837 -0.852 -14.434 1.00 95.25 73 ARG A CA 1
ATOM 579 C C . ARG A 1 73 ? -5.922 -1.173 -13.262 1.00 95.25 73 ARG A C 1
ATOM 581 O O . ARG A 1 73 ? -6.411 -1.591 -12.219 1.00 95.25 73 ARG A O 1
ATOM 588 N N . ALA A 1 74 ? -4.615 -0.952 -13.401 1.00 94.25 74 ALA A N 1
ATOM 589 C CA . ALA A 1 74 ? -3.670 -1.131 -12.300 1.00 94.25 74 ALA A CA 1
ATOM 590 C C . ALA A 1 74 ? -3.903 -0.091 -11.203 1.00 94.25 74 ALA A C 1
ATOM 592 O O . ALA A 1 74 ? -3.911 -0.428 -10.018 1.00 94.25 74 ALA A O 1
ATOM 593 N N . TYR A 1 75 ? -4.195 1.151 -11.594 1.00 92.81 75 TYR A N 1
ATOM 594 C CA . TYR A 1 75 ? -4.590 2.186 -10.648 1.00 92.81 75 TYR A CA 1
ATOM 595 C C . TYR A 1 75 ? -5.878 1.810 -9.894 1.00 92.81 75 TYR A C 1
ATOM 597 O O . TYR A 1 75 ? -5.911 1.881 -8.663 1.00 92.81 75 TYR A O 1
ATOM 605 N N . VAL A 1 76 ? -6.915 1.343 -10.598 1.00 94.88 76 VAL A N 1
ATOM 606 C CA . VAL A 1 76 ? -8.170 0.870 -9.986 1.00 94.88 76 VAL A CA 1
ATOM 607 C C . VAL A 1 76 ? -7.931 -0.333 -9.071 1.00 94.88 76 VAL A C 1
ATOM 609 O O . VAL A 1 76 ? -8.444 -0.351 -7.954 1.00 94.88 76 VAL A O 1
ATOM 612 N N . ALA A 1 77 ? -7.120 -1.308 -9.480 1.00 96.62 77 ALA A N 1
ATOM 613 C CA . ALA A 1 77 ? -6.810 -2.481 -8.665 1.00 96.62 77 ALA A CA 1
ATOM 614 C C . ALA A 1 77 ? -6.113 -2.089 -7.349 1.00 96.62 77 ALA A C 1
ATOM 616 O O . ALA A 1 77 ? -6.570 -2.475 -6.273 1.00 96.62 77 ALA A O 1
ATOM 617 N N . ALA A 1 78 ? -5.061 -1.264 -7.415 1.00 95.38 78 ALA A N 1
ATOM 618 C CA . ALA A 1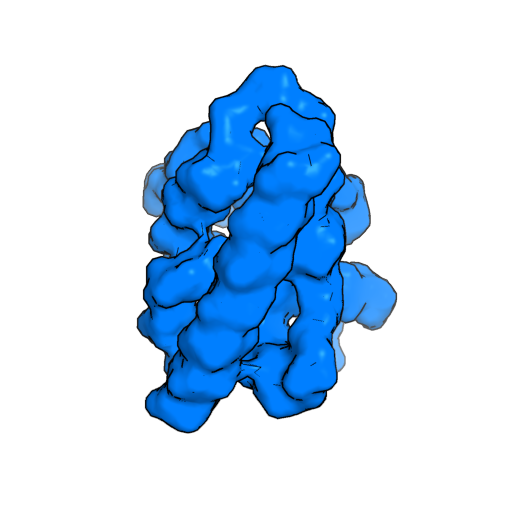 78 ? -4.329 -0.810 -6.232 1.00 95.38 78 ALA A CA 1
ATOM 619 C C . ALA A 1 78 ? -5.206 0.042 -5.300 1.00 95.38 78 ALA A C 1
ATOM 621 O O . ALA A 1 78 ? -5.207 -0.158 -4.085 1.00 95.38 78 ALA A O 1
ATOM 622 N N . THR A 1 79 ? -5.989 0.970 -5.861 1.00 95.12 79 THR A N 1
ATOM 623 C CA . THR A 1 79 ? -6.897 1.819 -5.075 1.00 95.12 79 THR A CA 1
ATOM 624 C C . THR A 1 79 ? -8.077 1.045 -4.493 1.00 95.12 79 THR A C 1
ATOM 626 O O . THR A 1 79 ? -8.527 1.381 -3.404 1.00 95.12 79 THR A O 1
ATOM 629 N N . SER A 1 80 ? -8.539 -0.033 -5.128 1.00 95.50 80 SER A N 1
ATOM 630 C CA . SER A 1 80 ? -9.591 -0.894 -4.566 1.00 95.50 80 SER A CA 1
ATOM 631 C C . SER A 1 80 ? -9.104 -1.658 -3.332 1.00 95.50 80 SER A C 1
ATOM 633 O O . SER A 1 80 ? -9.807 -1.712 -2.322 1.00 95.50 80 SER A O 1
ATOM 635 N N . ILE A 1 81 ? -7.876 -2.187 -3.374 1.00 95.38 81 ILE A N 1
ATOM 636 C CA . ILE A 1 81 ? -7.233 -2.812 -2.206 1.00 95.38 81 ILE A CA 1
ATOM 637 C C . ILE A 1 81 ? -7.034 -1.764 -1.101 1.00 95.38 81 ILE A C 1
ATOM 639 O O . ILE A 1 81 ? -7.408 -1.984 0.052 1.00 95.38 81 ILE A O 1
ATOM 643 N N . ALA A 1 82 ? -6.510 -0.588 -1.456 1.00 93.69 82 ALA A N 1
ATOM 644 C CA . ALA A 1 82 ? -6.330 0.518 -0.522 1.00 93.69 82 ALA A CA 1
ATOM 645 C C . ALA A 1 82 ? -7.649 0.955 0.135 1.00 93.69 82 ALA A C 1
ATOM 647 O O . ALA A 1 82 ? -7.701 1.158 1.346 1.00 93.69 82 ALA A O 1
ATOM 648 N N . HIS A 1 83 ? -8.730 1.051 -0.641 1.00 92.88 83 HIS A N 1
ATOM 649 C CA . HIS A 1 83 ? -10.063 1.379 -0.146 1.00 92.88 83 HIS A CA 1
ATOM 650 C C . HIS A 1 83 ? -10.542 0.354 0.885 1.00 92.88 83 HIS A C 1
ATOM 652 O O . HIS A 1 83 ? -11.044 0.749 1.937 1.00 92.88 83 HIS A O 1
ATOM 658 N N . GLN A 1 84 ? -10.357 -0.946 0.620 1.00 92.19 84 GLN A N 1
ATOM 659 C CA . GLN A 1 84 ? -10.741 -2.008 1.553 1.00 92.19 84 GLN A CA 1
ATOM 660 C C . GLN A 1 84 ? -9.962 -1.922 2.873 1.00 92.19 84 GLN A C 1
ATOM 662 O O . GLN A 1 84 ? -10.564 -2.056 3.938 1.00 92.19 84 GLN A O 1
ATOM 667 N N . ILE A 1 85 ? -8.653 -1.658 2.809 1.00 90.88 85 ILE A N 1
ATOM 668 C CA . ILE A 1 85 ? -7.802 -1.467 3.994 1.00 90.88 85 ILE A CA 1
ATOM 669 C C . ILE A 1 85 ? -8.292 -0.266 4.806 1.00 90.88 85 ILE A C 1
ATOM 671 O O . ILE A 1 85 ? -8.505 -0.376 6.011 1.00 90.88 85 ILE A O 1
ATOM 675 N N . LEU A 1 86 ? -8.515 0.871 4.142 1.00 88.56 86 LEU A N 1
ATOM 676 C CA . LEU A 1 86 ? -8.893 2.117 4.807 1.00 88.56 86 LEU A CA 1
ATOM 677 C C . LEU A 1 86 ? -10.313 2.083 5.374 1.00 88.56 86 LEU A C 1
ATOM 679 O O . LEU A 1 86 ? -10.557 2.738 6.378 1.00 88.56 86 LEU A O 1
ATOM 683 N N . LYS A 1 87 ? -11.237 1.312 4.786 1.00 86.62 87 LYS A N 1
ATOM 684 C CA . LYS A 1 87 ? -12.581 1.084 5.349 1.00 86.62 87 LYS A CA 1
ATOM 685 C C . LYS A 1 87 ? -12.573 0.300 6.666 1.00 86.62 87 LYS A C 1
ATOM 687 O O . LYS A 1 87 ? -13.598 0.263 7.346 1.00 86.62 87 LYS A O 1
ATOM 692 N N . GLY A 1 88 ? -11.466 -0.363 6.994 1.00 82.06 88 GLY A N 1
ATOM 693 C CA . GLY A 1 88 ? -11.304 -1.098 8.240 1.00 82.06 88 GLY A CA 1
ATOM 694 C C . GLY A 1 88 ? -11.134 -0.201 9.469 1.00 82.06 88 GLY A C 1
ATOM 695 O O . GLY A 1 88 ? -11.166 1.024 9.407 1.00 82.06 88 GLY A O 1
ATOM 696 N N . THR A 1 89 ? -10.939 -0.856 10.609 1.00 83.81 89 THR A N 1
ATOM 697 C CA . THR A 1 89 ? -10.440 -0.235 11.840 1.00 83.81 89 THR A CA 1
ATOM 698 C C . THR A 1 89 ? -8.954 0.097 11.713 1.00 83.81 89 THR A C 1
ATOM 700 O O . THR A 1 89 ? -8.254 -0.525 10.913 1.00 83.81 89 THR A O 1
ATOM 703 N N . ASP A 1 90 ? -8.436 1.006 12.545 1.00 83.44 90 ASP A N 1
ATOM 704 C CA . ASP A 1 90 ? -6.994 1.318 12.576 1.00 83.44 90 ASP A CA 1
ATOM 705 C C . ASP A 1 90 ? -6.148 0.064 12.800 1.00 83.44 90 ASP A C 1
ATOM 707 O O . ASP A 1 90 ? -5.142 -0.155 12.124 1.00 83.44 90 ASP A O 1
ATOM 711 N N . LEU A 1 91 ? -6.587 -0.769 13.748 1.00 84.75 91 LEU A N 1
ATOM 712 C CA . LEU A 1 91 ? -5.946 -2.035 14.081 1.00 84.75 91 LEU A CA 1
ATOM 713 C C . LEU A 1 91 ? -5.911 -2.961 12.863 1.00 84.75 91 LEU A C 1
ATOM 715 O O . LEU A 1 91 ? -4.842 -3.438 12.496 1.00 84.75 91 LEU A O 1
ATOM 719 N N . ARG A 1 92 ? -7.051 -3.150 12.192 1.00 86.81 92 ARG A N 1
ATOM 720 C CA . ARG A 1 92 ? -7.140 -4.027 11.022 1.00 86.81 92 ARG A CA 1
ATOM 721 C C . ARG A 1 92 ? -6.312 -3.500 9.854 1.00 86.81 92 ARG A C 1
ATOM 723 O O . ARG A 1 92 ? -5.644 -4.281 9.185 1.00 86.81 92 ARG A O 1
ATOM 730 N N . ALA A 1 93 ? -6.321 -2.188 9.620 1.00 87.75 93 ALA A N 1
ATOM 731 C CA . ALA A 1 93 ? -5.492 -1.576 8.590 1.00 87.75 93 ALA A CA 1
ATOM 732 C C . ALA A 1 93 ? -4.001 -1.822 8.868 1.00 87.75 93 ALA A C 1
ATOM 734 O O . ALA A 1 93 ? -3.264 -2.227 7.973 1.00 87.75 93 ALA A O 1
ATOM 735 N N . LEU A 1 94 ? -3.557 -1.649 10.116 1.00 88.62 94 LEU A N 1
ATOM 736 C CA . LEU A 1 94 ? -2.177 -1.926 10.511 1.00 88.62 94 LEU A CA 1
ATOM 737 C C . LEU A 1 94 ? -1.814 -3.408 10.415 1.00 88.62 94 LEU A C 1
ATOM 739 O O . LEU A 1 94 ? -0.727 -3.719 9.939 1.00 88.62 94 LEU A O 1
ATOM 743 N N . GLU A 1 95 ? -2.701 -4.317 10.813 1.00 88.06 95 GLU A N 1
ATOM 744 C CA . GLU A 1 95 ? -2.493 -5.764 10.673 1.00 88.06 95 GLU A CA 1
ATOM 745 C C . GLU A 1 95 ? -2.329 -6.178 9.205 1.00 88.06 95 GLU A C 1
ATOM 747 O O . GLU A 1 95 ? -1.479 -7.008 8.898 1.00 88.06 95 GLU A O 1
ATOM 752 N N . MET A 1 96 ? -3.080 -5.561 8.286 1.00 89.44 96 MET A N 1
ATOM 753 C CA . MET A 1 96 ? -2.950 -5.811 6.845 1.00 89.44 96 MET A CA 1
ATOM 754 C C . MET A 1 96 ? -1.673 -5.200 6.249 1.00 89.44 96 MET A C 1
ATOM 756 O O . MET A 1 96 ? -1.076 -5.775 5.341 1.00 89.44 96 MET A O 1
ATOM 760 N N . LEU A 1 97 ? -1.237 -4.038 6.744 1.00 88.44 97 LEU A N 1
ATOM 761 C CA . LEU A 1 97 ? -0.076 -3.319 6.208 1.00 88.44 97 LEU A CA 1
ATOM 762 C C . LEU A 1 97 ? 1.263 -3.748 6.834 1.00 88.44 97 LEU A C 1
ATOM 764 O O . LEU A 1 97 ? 2.317 -3.570 6.221 1.00 88.44 97 LEU A O 1
ATOM 768 N N . ALA A 1 98 ? 1.263 -4.307 8.043 1.00 86.62 98 ALA A N 1
ATOM 769 C CA . ALA A 1 98 ? 2.487 -4.689 8.744 1.00 86.62 98 ALA A CA 1
ATOM 770 C C . ALA A 1 98 ? 3.318 -5.767 8.019 1.00 86.62 98 ALA A C 1
ATOM 772 O O . ALA A 1 98 ? 4.535 -5.575 7.926 1.00 86.62 98 ALA A O 1
ATOM 773 N N . PRO A 1 99 ? 2.727 -6.833 7.433 1.00 86.12 99 PRO A N 1
ATOM 774 C CA . PRO A 1 99 ? 3.486 -7.831 6.677 1.00 86.12 99 PRO A CA 1
ATOM 775 C C . PRO A 1 99 ? 4.252 -7.227 5.491 1.00 86.12 99 PRO A C 1
ATOM 777 O O . PRO A 1 99 ? 5.404 -7.582 5.239 1.00 86.12 99 PRO A O 1
ATOM 780 N N . ILE A 1 100 ? 3.656 -6.250 4.801 1.00 88.50 100 ILE A N 1
ATOM 781 C CA . ILE A 1 100 ? 4.273 -5.605 3.633 1.00 88.50 100 ILE A CA 1
ATOM 782 C C . ILE A 1 100 ? 5.236 -4.472 4.016 1.00 88.50 100 ILE A C 1
ATOM 784 O O . ILE A 1 100 ? 6.112 -4.108 3.230 1.00 88.50 100 ILE A O 1
ATOM 788 N N . HIS A 1 101 ? 5.157 -3.949 5.245 1.00 86.38 101 HIS A N 1
ATOM 789 C CA . HIS A 1 101 ? 6.061 -2.904 5.731 1.00 86.38 101 HIS A CA 1
ATOM 790 C C . HIS A 1 101 ? 7.530 -3.349 5.736 1.00 86.38 101 HIS A C 1
ATOM 792 O O . HIS A 1 101 ? 8.418 -2.576 5.381 1.00 86.38 101 HIS A O 1
ATOM 798 N N . GLY A 1 102 ? 7.805 -4.613 6.073 1.00 81.38 102 GLY A N 1
ATOM 799 C CA . GLY A 1 102 ? 9.170 -5.143 6.013 1.00 81.38 102 GLY A CA 1
ATOM 800 C C . GLY A 1 102 ? 9.755 -5.138 4.596 1.00 81.38 102 GLY A C 1
ATOM 801 O O . GLY A 1 102 ? 10.954 -4.923 4.422 1.00 81.38 102 GLY A O 1
ATOM 802 N N . HIS A 1 103 ? 8.911 -5.308 3.575 1.00 83.81 103 HIS A N 1
ATOM 803 C CA . HIS A 1 103 ? 9.318 -5.195 2.176 1.00 83.81 103 HIS A CA 1
ATOM 804 C C . HIS A 1 103 ? 9.523 -3.743 1.759 1.00 83.81 103 HIS A C 1
ATOM 806 O O . HIS A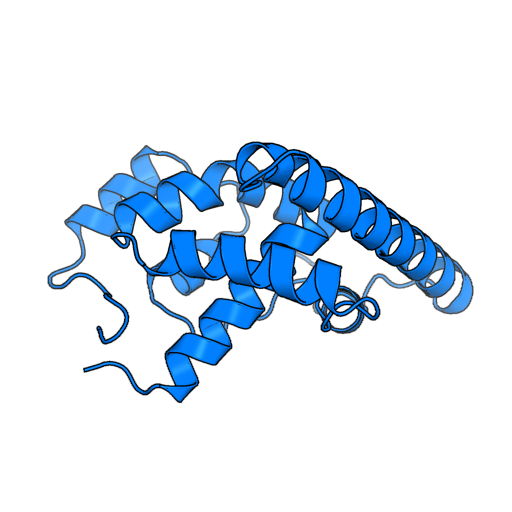 1 103 ? 10.498 -3.455 1.069 1.00 83.81 103 HIS A O 1
ATOM 812 N N . LEU A 1 104 ? 8.683 -2.824 2.242 1.00 84.69 104 LEU A N 1
ATOM 813 C CA . LEU A 1 104 ? 8.869 -1.393 2.012 1.00 84.69 104 LEU A CA 1
ATOM 814 C C . LEU A 1 104 ? 10.272 -0.942 2.437 1.00 84.69 104 LEU A C 1
ATOM 816 O O . LEU A 1 104 ? 10.951 -0.282 1.661 1.00 84.69 104 LEU A O 1
ATOM 820 N N . GLN A 1 105 ? 10.744 -1.359 3.614 1.00 77.62 105 GLN A N 1
ATOM 821 C CA . GLN A 1 105 ? 12.084 -0.997 4.097 1.00 77.62 105 GLN A CA 1
ATOM 822 C C . GLN A 1 105 ? 13.211 -1.518 3.188 1.00 77.62 105 GLN A C 1
ATOM 824 O O . GLN A 1 105 ? 14.223 -0.848 3.010 1.00 77.62 105 GLN A O 1
ATOM 829 N N . LYS A 1 106 ? 13.035 -2.685 2.554 1.00 76.06 106 LYS A N 1
ATOM 830 C CA . LYS A 1 106 ? 13.997 -3.204 1.565 1.00 76.06 106 LYS A CA 1
ATOM 831 C C . LYS A 1 106 ? 13.981 -2.381 0.276 1.00 76.06 106 LYS A C 1
ATOM 833 O O . LYS A 1 106 ? 15.037 -2.125 -0.291 1.00 76.06 106 LYS A O 1
ATOM 838 N N . VAL A 1 107 ? 12.794 -1.965 -0.172 1.00 76.38 107 VAL A N 1
ATOM 839 C CA . VAL A 1 107 ? 12.610 -1.166 -1.397 1.00 76.38 107 VAL A CA 1
ATOM 840 C C . VAL A 1 107 ? 13.152 0.256 -1.228 1.00 76.38 107 VAL A C 1
ATOM 842 O O . VAL A 1 107 ? 13.754 0.790 -2.155 1.00 76.38 107 VAL A O 1
ATOM 845 N N . GLN A 1 108 ? 12.978 0.852 -0.046 1.00 74.50 108 GLN A N 1
ATOM 846 C CA . GLN A 1 108 ? 13.432 2.210 0.279 1.00 74.50 108 GLN A CA 1
ATOM 847 C C . GLN A 1 108 ? 14.943 2.308 0.556 1.00 74.50 108 GLN A C 1
ATOM 849 O O . GLN A 1 108 ? 15.475 3.410 0.638 1.00 74.50 108 GLN A O 1
ATOM 854 N N . GLY A 1 109 ? 15.651 1.183 0.693 1.00 61.66 109 GLY A N 1
ATOM 855 C CA . GLY A 1 109 ? 17.087 1.178 0.966 1.00 61.66 109 GLY A CA 1
ATOM 856 C C . GLY A 1 109 ? 17.456 1.654 2.385 1.00 61.66 109 GLY A C 1
ATOM 857 O O . GLY A 1 109 ? 16.595 1.836 3.248 1.00 61.66 109 GLY A O 1
ATOM 858 N N . PRO A 1 110 ? 18.759 1.803 2.689 1.00 57.81 110 PRO A N 1
ATOM 859 C CA . PRO A 1 110 ? 19.216 2.130 4.034 1.00 57.81 110 PRO A CA 1
ATOM 860 C C . PRO A 1 110 ? 18.770 3.528 4.490 1.00 57.81 110 PRO A C 1
ATOM 862 O O . PRO A 1 110 ? 18.879 4.517 3.772 1.00 57.81 110 PRO A O 1
ATOM 865 N N . VAL A 1 111 ? 18.382 3.605 5.768 1.00 52.91 111 VAL A N 1
ATOM 866 C CA . VAL A 1 111 ? 17.849 4.754 6.533 1.00 52.91 111 VAL A CA 1
ATOM 867 C C . VAL A 1 111 ? 18.541 6.108 6.272 1.00 52.91 111 VAL A C 1
ATOM 869 O O . VAL A 1 111 ? 17.894 7.138 6.456 1.00 52.91 111 VAL A O 1
ATOM 872 N N . LYS A 1 112 ? 19.815 6.128 5.852 1.00 48.47 112 LYS A N 1
ATOM 873 C CA . LYS A 1 112 ? 20.643 7.335 5.662 1.00 48.47 112 LYS A CA 1
ATOM 874 C C . LYS A 1 112 ? 20.522 8.005 4.282 1.00 48.47 112 LYS A C 1
ATOM 876 O O . LYS A 1 112 ? 21.106 9.068 4.097 1.00 48.47 112 LYS A O 1
ATOM 881 N N . ALA A 1 113 ? 19.797 7.425 3.327 1.00 52.03 113 ALA A N 1
ATOM 882 C CA . ALA A 1 113 ? 19.527 8.071 2.044 1.00 52.03 113 ALA A CA 1
ATOM 883 C C . ALA A 1 113 ? 18.272 8.960 2.153 1.00 52.03 113 ALA A C 1
ATOM 885 O O . ALA A 1 113 ? 17.137 8.505 2.006 1.00 52.03 113 ALA A O 1
ATOM 886 N N . GLU A 1 114 ? 18.457 10.243 2.479 1.00 44.88 114 GLU A N 1
ATOM 887 C CA . GLU A 1 114 ? 17.379 11.237 2.428 1.00 44.88 114 GLU A CA 1
ATOM 888 C C . GLU A 1 114 ? 16.842 11.328 0.986 1.00 44.88 114 GLU A C 1
ATOM 890 O O . GLU A 1 114 ? 17.520 11.811 0.082 1.00 44.88 114 GLU A O 1
ATOM 895 N N . GLY A 1 115 ? 15.639 10.801 0.746 1.00 50.41 115 GLY A N 1
ATOM 896 C CA . GLY A 1 115 ? 14.968 10.847 -0.561 1.00 50.41 115 GLY A CA 1
ATOM 897 C C . GLY A 1 115 ? 14.221 9.573 -0.957 1.00 50.41 115 GLY A C 1
ATOM 898 O O . GLY A 1 115 ? 13.351 9.633 -1.825 1.00 50.41 115 GLY A O 1
ATOM 899 N N . ASP A 1 116 ? 14.495 8.455 -0.284 1.00 55.69 116 ASP A N 1
ATOM 900 C CA . ASP A 1 116 ? 14.001 7.142 -0.724 1.00 55.69 116 ASP A CA 1
ATOM 901 C C . ASP A 1 116 ? 12.839 6.622 0.118 1.00 55.69 116 ASP A C 1
ATOM 903 O O . ASP A 1 116 ? 12.348 5.521 -0.105 1.00 55.69 116 ASP A O 1
ATOM 907 N N . ARG A 1 117 ? 12.354 7.420 1.074 1.00 72.44 117 ARG A N 1
ATOM 908 C CA . ARG A 1 117 ? 11.220 7.043 1.916 1.00 72.44 117 ARG A CA 1
ATOM 909 C C . ARG A 1 117 ? 9.911 7.564 1.372 1.00 72.44 117 ARG A C 1
ATOM 911 O O . ARG A 1 117 ? 9.797 8.697 0.905 1.00 72.44 117 ARG A O 1
ATOM 918 N N . MET A 1 118 ? 8.889 6.738 1.525 1.00 79.12 118 MET A N 1
ATOM 919 C CA . MET A 1 118 ? 7.520 7.158 1.320 1.00 79.12 118 MET A CA 1
ATOM 920 C C . MET A 1 118 ? 7.225 8.287 2.300 1.00 79.12 118 MET A C 1
ATOM 922 O O . MET A 1 118 ? 7.518 8.192 3.494 1.00 79.12 118 MET A O 1
ATOM 926 N N . ARG A 1 119 ? 6.701 9.395 1.775 1.00 77.06 119 ARG A N 1
ATOM 927 C CA . ARG A 1 119 ? 6.535 10.619 2.550 1.00 77.06 119 ARG A CA 1
ATOM 928 C C . ARG A 1 119 ? 5.567 10.379 3.707 1.00 77.06 119 ARG A C 1
ATOM 930 O O . ARG A 1 119 ? 4.378 10.149 3.500 1.00 77.06 119 ARG A O 1
ATOM 937 N N . ASN A 1 120 ? 6.070 10.520 4.926 1.00 79.56 120 ASN A N 1
ATOM 938 C CA . ASN A 1 120 ? 5.236 10.606 6.113 1.00 79.56 120 ASN A CA 1
ATOM 939 C C . ASN A 1 120 ? 4.729 12.048 6.257 1.00 79.56 120 ASN A C 1
ATOM 941 O O . ASN A 1 120 ? 5.469 12.941 6.668 1.00 79.56 120 ASN A O 1
ATOM 945 N N . SER A 1 121 ? 3.491 12.303 5.838 1.00 80.69 121 SER A N 1
ATOM 946 C CA . SER A 1 121 ? 2.870 13.623 5.950 1.00 80.69 121 SER A CA 1
ATOM 947 C C . SER A 1 121 ? 2.158 13.763 7.299 1.00 80.69 121 SER A C 1
ATOM 949 O O . SER A 1 121 ? 1.479 12.821 7.708 1.00 80.69 121 SER A O 1
ATOM 951 N N . PRO A 1 122 ? 2.188 14.940 7.958 1.00 79.56 122 PRO A N 1
ATOM 952 C CA . PRO A 1 122 ? 1.351 15.209 9.133 1.00 79.56 122 PRO A CA 1
ATOM 953 C C . PRO A 1 122 ? -0.143 15.014 8.864 1.00 79.56 122 PRO A C 1
ATOM 955 O O . PRO A 1 122 ? -0.906 14.769 9.796 1.00 79.56 122 PRO A O 1
ATOM 958 N N . LYS A 1 123 ? -0.528 15.135 7.589 1.00 80.56 123 LYS A N 1
ATOM 959 C CA . LYS A 1 123 ? -1.889 14.947 7.108 1.00 80.56 123 LYS A CA 1
ATOM 960 C C . LYS A 1 123 ? -2.306 13.476 7.131 1.00 80.56 123 LYS A C 1
ATOM 962 O O . LYS A 1 123 ? -3.434 13.215 7.508 1.00 80.56 123 LYS A O 1
ATOM 967 N N . ASN A 1 124 ? -1.397 12.539 6.829 1.00 84.06 124 ASN A N 1
ATOM 968 C CA . ASN A 1 124 ? -1.704 11.106 6.745 1.00 84.06 124 ASN A CA 1
ATOM 969 C C . ASN A 1 124 ? -2.502 10.611 7.959 1.00 84.06 124 ASN A C 1
ATOM 971 O O . ASN A 1 124 ? -2.277 11.056 9.093 1.00 84.06 124 ASN A O 1
ATOM 975 N N . SER A 1 125 ? -3.379 9.636 7.727 1.00 81.50 125 SER A N 1
ATOM 976 C CA . SER A 1 125 ? -4.100 8.959 8.800 1.00 81.50 125 SER A CA 1
ATOM 977 C C . SER A 1 125 ? -3.136 8.471 9.887 1.00 81.50 125 SER A C 1
ATOM 979 O O . SER A 1 125 ? -2.015 8.042 9.591 1.00 81.50 125 SER A O 1
ATOM 981 N N . PRO A 1 126 ? -3.532 8.510 11.168 1.00 84.69 126 PRO A N 1
ATOM 982 C CA . PRO A 1 126 ? -2.713 7.994 12.252 1.00 84.69 126 PRO A CA 1
ATOM 983 C C . PRO A 1 126 ? -2.151 6.572 12.039 1.00 84.69 126 PRO A C 1
ATOM 985 O O . PRO A 1 126 ? -0.974 6.409 12.364 1.00 84.69 126 PRO A O 1
ATOM 988 N N . PRO A 1 127 ? -2.881 5.566 11.501 1.00 84.75 127 PRO A N 1
ATOM 989 C CA . PRO A 1 127 ? -2.288 4.259 11.208 1.00 84.75 127 PRO A CA 1
ATOM 990 C C . PRO A 1 127 ? -1.186 4.349 10.145 1.00 84.75 127 PRO A C 1
ATOM 992 O O . PRO A 1 127 ? -0.117 3.770 10.321 1.00 84.75 127 PRO A O 1
ATOM 995 N N . LEU A 1 128 ? -1.367 5.142 9.084 1.00 86.06 128 LEU A N 1
ATOM 996 C CA . LEU A 1 128 ? -0.309 5.359 8.091 1.00 86.06 128 LEU A CA 1
ATOM 997 C C . LEU A 1 128 ? 0.886 6.114 8.660 1.00 86.06 128 LEU A C 1
ATOM 999 O O . LEU A 1 128 ? 2.027 5.773 8.361 1.00 86.06 128 LEU A O 1
ATOM 1003 N N . ARG A 1 129 ? 0.653 7.119 9.506 1.00 87.00 129 ARG A N 1
ATOM 1004 C CA . ARG A 1 129 ? 1.734 7.822 10.205 1.00 87.00 129 ARG A CA 1
ATOM 1005 C C . ARG A 1 129 ? 2.498 6.875 11.109 1.00 87.00 129 ARG A C 1
ATOM 1007 O O . ARG A 1 129 ? 3.724 6.900 11.091 1.00 87.00 129 ARG A O 1
ATOM 1014 N N . PHE A 1 130 ? 1.797 6.043 11.877 1.00 87.44 130 PHE A N 1
ATOM 1015 C CA . PHE A 1 130 ? 2.422 5.014 12.697 1.00 87.44 130 PHE A CA 1
ATOM 1016 C C . PHE A 1 130 ? 3.291 4.115 11.820 1.00 87.44 130 PHE A C 1
ATOM 1018 O O . PHE A 1 130 ? 4.481 3.991 12.094 1.00 87.44 130 PHE A O 1
ATOM 1025 N N . LEU A 1 131 ? 2.745 3.604 10.714 1.00 87.88 131 LEU A N 1
ATOM 1026 C CA . LEU A 1 131 ? 3.469 2.738 9.793 1.00 87.88 131 LEU A CA 1
ATOM 1027 C C . LEU A 1 131 ? 4.755 3.388 9.259 1.00 87.88 131 LEU A C 1
ATOM 1029 O O . LEU A 1 131 ? 5.848 2.865 9.443 1.00 87.88 131 LEU A O 1
ATOM 1033 N N . LEU A 1 132 ? 4.624 4.576 8.667 1.00 85.75 132 LEU A N 1
ATOM 1034 C CA . LEU A 1 132 ? 5.701 5.284 7.970 1.00 85.75 132 LEU A CA 1
ATOM 1035 C C . LEU A 1 132 ? 6.727 5.948 8.903 1.00 85.75 132 LEU A C 1
ATOM 1037 O O . LEU A 1 132 ? 7.769 6.411 8.439 1.00 85.75 132 LEU A O 1
ATOM 1041 N N . THR A 1 133 ? 6.449 6.028 10.208 1.00 85.00 133 THR A N 1
ATOM 1042 C CA . THR A 1 133 ? 7.417 6.526 11.203 1.00 85.00 133 THR A CA 1
ATOM 1043 C C . THR A 1 133 ? 8.426 5.447 11.596 1.00 85.00 133 THR A C 1
ATOM 1045 O O . THR A 1 133 ? 9.550 5.770 11.980 1.00 85.00 133 THR A O 1
ATOM 1048 N N . HIS A 1 134 ? 8.061 4.166 11.496 1.00 81.19 134 HIS A N 1
ATOM 1049 C CA . HIS A 1 134 ? 8.945 3.077 11.896 1.00 81.19 134 HIS A CA 1
ATOM 1050 C C . HIS A 1 134 ? 9.968 2.788 10.792 1.00 81.19 134 HIS A C 1
ATOM 1052 O O . HIS A 1 134 ? 9.615 2.459 9.667 1.00 81.19 134 HIS A O 1
ATOM 1058 N N . GLY A 1 135 ? 11.258 2.887 11.126 1.00 73.19 135 GLY A N 1
ATOM 1059 C CA . GLY A 1 135 ? 12.357 2.477 10.237 1.00 73.19 135 GLY A CA 1
ATOM 1060 C C . GLY A 1 135 ? 12.643 0.971 10.260 1.00 73.19 135 GLY A C 1
ATOM 1061 O O . GLY A 1 135 ? 13.551 0.503 9.583 1.00 73.19 135 GLY A O 1
ATOM 1062 N N . THR A 1 136 ? 11.900 0.213 11.064 1.00 76.31 136 THR A N 1
ATOM 1063 C CA . THR A 1 136 ? 11.992 -1.245 11.185 1.00 76.31 136 THR A CA 1
ATOM 1064 C C . THR A 1 136 ? 10.621 -1.873 10.946 1.00 76.31 136 THR A C 1
ATOM 1066 O O . THR A 1 136 ? 9.605 -1.197 11.144 1.00 76.31 136 THR A O 1
ATOM 1069 N N . PRO A 1 137 ? 10.554 -3.157 10.539 1.00 80.31 137 PRO A N 1
ATOM 1070 C CA . PRO A 1 137 ? 9.288 -3.875 10.449 1.00 80.31 137 PRO A CA 1
ATOM 1071 C C . PRO A 1 137 ? 8.493 -3.738 11.749 1.00 80.31 137 PRO A C 1
ATOM 1073 O O . PRO A 1 137 ? 9.049 -3.805 12.846 1.00 80.31 137 PRO A O 1
ATOM 1076 N N . ILE A 1 138 ? 7.194 -3.499 11.611 1.00 84.62 138 ILE A N 1
ATOM 1077 C CA . ILE A 1 138 ? 6.309 -3.283 12.752 1.00 84.62 138 ILE A CA 1
ATOM 1078 C C . ILE A 1 138 ? 5.946 -4.646 13.324 1.00 84.62 138 ILE A C 1
ATOM 1080 O O . ILE A 1 138 ? 5.607 -5.559 12.574 1.00 84.62 138 ILE A O 1
ATOM 1084 N N . THR A 1 139 ? 5.997 -4.776 14.646 1.00 85.50 139 THR A N 1
ATOM 1085 C CA . THR A 1 139 ? 5.589 -6.000 15.338 1.00 85.50 139 THR A CA 1
ATOM 1086 C C . THR A 1 139 ? 4.119 -5.944 15.738 1.00 85.50 139 THR A C 1
ATOM 1088 O O . THR A 1 139 ? 3.551 -4.864 15.928 1.00 85.50 139 THR A O 1
ATOM 1091 N N . ILE A 1 140 ? 3.508 -7.115 15.922 1.00 83.62 140 ILE A N 1
ATOM 1092 C CA . ILE A 1 140 ? 2.125 -7.236 16.403 1.00 83.62 140 ILE A CA 1
ATOM 1093 C C . ILE A 1 140 ? 1.974 -6.554 17.771 1.00 83.62 140 ILE A C 1
ATOM 1095 O O . ILE A 1 140 ? 0.986 -5.864 18.018 1.00 83.62 140 ILE A O 1
ATOM 1099 N N . GLU A 1 141 ? 2.973 -6.668 18.647 1.00 85.12 141 GLU A N 1
ATOM 1100 C CA . GLU A 1 141 ? 3.002 -5.992 19.946 1.00 85.12 141 GLU A CA 1
ATOM 1101 C C . GLU A 1 141 ? 2.997 -4.467 19.791 1.00 85.12 141 GLU A C 1
ATOM 1103 O O . GLU A 1 141 ? 2.283 -3.775 20.519 1.00 85.12 141 GLU A O 1
ATOM 1108 N N . GLY A 1 142 ? 3.751 -3.935 18.822 1.00 85.94 142 GLY A N 1
ATOM 1109 C CA . GLY A 1 142 ? 3.774 -2.507 18.508 1.00 85.94 142 GLY A CA 1
ATOM 1110 C C . GLY A 1 142 ? 2.409 -1.995 18.047 1.00 85.94 142 GLY A C 1
ATOM 1111 O O . GLY A 1 142 ? 1.956 -0.950 18.515 1.00 85.94 142 GLY A O 1
ATOM 1112 N N . ILE A 1 143 ? 1.725 -2.761 17.193 1.00 86.75 143 ILE A N 1
ATOM 1113 C CA . ILE A 1 143 ? 0.368 -2.447 16.719 1.00 86.75 143 ILE A CA 1
ATOM 1114 C C . ILE A 1 143 ? -0.627 -2.463 17.881 1.00 86.75 143 ILE A C 1
ATOM 1116 O O . ILE A 1 143 ? -1.413 -1.529 18.032 1.00 86.75 143 ILE A O 1
ATOM 1120 N N . ARG A 1 144 ? -0.578 -3.492 18.737 1.00 85.44 144 ARG A N 1
ATOM 1121 C CA . ARG A 1 144 ? -1.459 -3.596 19.910 1.00 85.44 144 ARG A CA 1
ATOM 1122 C C . ARG A 1 144 ? -1.251 -2.429 20.865 1.00 85.44 144 ARG A C 1
ATOM 1124 O O . ARG A 1 144 ? -2.225 -1.799 21.264 1.00 85.44 144 ARG A O 1
ATOM 1131 N N . LYS A 1 145 ? 0.006 -2.088 21.168 1.00 86.56 145 LYS A N 1
ATOM 1132 C CA . LYS A 1 145 ? 0.343 -0.939 22.018 1.00 86.56 145 LYS A CA 1
ATOM 1133 C C . LYS A 1 145 ? -0.198 0.365 21.432 1.00 86.56 145 LYS A C 1
ATOM 1135 O O . LYS A 1 145 ? -0.783 1.163 22.160 1.00 86.56 145 LYS A O 1
ATOM 1140 N N . TYR A 1 146 ? -0.036 0.561 20.124 1.00 86.06 146 TYR A N 1
ATOM 1141 C CA . TYR A 1 146 ? -0.601 1.704 19.414 1.00 86.06 146 TYR A CA 1
ATOM 1142 C C . TYR A 1 146 ? -2.127 1.763 19.542 1.00 86.06 146 TYR A C 1
ATOM 1144 O O . TYR A 1 146 ? -2.661 2.804 19.915 1.00 86.06 146 TYR A O 1
ATOM 1152 N N . ALA A 1 147 ? -2.819 0.647 19.301 1.00 82.00 147 ALA A N 1
ATOM 1153 C CA . ALA A 1 147 ? -4.274 0.576 19.389 1.00 82.00 147 ALA A CA 1
ATOM 1154 C C . ALA A 1 147 ? -4.781 0.893 20.807 1.00 82.00 147 ALA A C 1
ATOM 1156 O O . ALA A 1 147 ? -5.731 1.653 20.957 1.00 82.00 147 ALA A O 1
ATOM 1157 N N . THR A 1 148 ? -4.113 0.384 21.849 1.00 82.50 148 THR A N 1
ATOM 1158 C CA . THR A 1 148 ? -4.490 0.640 23.253 1.00 82.50 148 THR A CA 1
ATOM 1159 C C . THR A 1 148 ? -4.200 2.061 23.728 1.00 82.50 148 THR A C 1
ATOM 1161 O O . THR A 1 148 ? -4.834 2.528 24.665 1.00 82.50 148 THR A O 1
ATOM 1164 N N . ALA A 1 149 ? -3.238 2.750 23.108 1.00 82.69 149 ALA A N 1
ATOM 1165 C CA . ALA A 1 149 ? -2.847 4.105 23.492 1.00 82.69 149 ALA A CA 1
ATOM 1166 C C . ALA A 1 149 ? -3.731 5.192 22.857 1.00 82.69 149 ALA A C 1
ATOM 1168 O O . ALA A 1 149 ? -3.536 6.374 23.136 1.00 82.69 149 ALA A O 1
ATOM 1169 N N . ARG A 1 150 ? -4.660 4.827 21.963 1.00 77.56 150 ARG A N 1
ATOM 1170 C CA . ARG A 1 150 ? -5.537 5.787 21.292 1.00 77.56 150 ARG A CA 1
ATOM 1171 C C . ARG A 1 150 ? -6.884 5.897 21.990 1.00 77.56 150 ARG A C 1
ATOM 1173 O O . ARG A 1 150 ? -7.660 4.952 22.006 1.00 77.56 150 ARG A O 1
ATOM 1180 N N . ASP A 1 151 ? -7.216 7.117 22.397 1.00 70.25 151 ASP A N 1
ATOM 1181 C CA . ASP A 1 151 ? -8.532 7.442 22.964 1.00 70.25 151 ASP A CA 1
ATOM 1182 C C . ASP A 1 151 ? -9.672 7.366 21.933 1.00 70.25 151 ASP A C 1
ATOM 1184 O O . ASP A 1 151 ? -10.844 7.248 22.289 1.00 70.25 151 ASP A O 1
ATOM 1188 N N . ARG A 1 152 ? -9.351 7.491 20.636 1.00 75.44 152 ARG A N 1
ATOM 1189 C CA . ARG A 1 152 ? -10.315 7.455 19.525 1.00 75.44 152 ARG A CA 1
ATOM 1190 C C . ARG A 1 152 ? -9.714 6.812 18.288 1.00 75.44 152 ARG A C 1
ATOM 1192 O O . ARG A 1 152 ? -8.616 7.184 17.876 1.00 75.44 152 ARG A O 1
ATOM 1199 N N . GLU A 1 153 ? -10.484 5.934 17.663 1.00 75.56 153 GLU A N 1
ATOM 1200 C CA . GLU A 1 153 ? -10.162 5.285 16.394 1.00 75.56 153 GLU A CA 1
ATOM 1201 C C . GLU A 1 153 ? -10.278 6.263 15.215 1.00 75.56 153 GLU A C 1
ATOM 1203 O O . GLU A 1 153 ? -11.205 7.078 15.155 1.00 75.56 153 GLU A O 1
ATOM 1208 N N . TRP A 1 154 ? -9.332 6.209 14.275 1.00 74.56 154 TRP A N 1
ATOM 1209 C CA . TRP A 1 154 ? -9.499 6.876 12.986 1.00 74.56 154 TRP A CA 1
ATOM 1210 C C . TRP A 1 154 ? -10.417 6.021 12.104 1.00 74.56 154 TRP A C 1
ATOM 1212 O O . TRP A 1 154 ? -10.252 4.814 11.978 1.00 74.56 154 TRP A O 1
ATOM 1222 N N . ARG A 1 155 ? -11.445 6.657 11.541 1.00 67.00 155 ARG A N 1
ATOM 1223 C CA . ARG A 1 155 ? -12.401 6.027 10.628 1.00 67.00 155 ARG A CA 1
ATOM 1224 C C . ARG A 1 155 ? -12.641 6.973 9.461 1.00 67.00 155 ARG A C 1
ATOM 1226 O O . ARG A 1 155 ? -12.990 8.124 9.745 1.00 67.00 155 ARG A O 1
ATOM 1233 N N . PRO A 1 156 ? -12.502 6.535 8.195 1.00 59.81 156 PRO A N 1
ATOM 1234 C CA . PRO A 1 156 ? -12.961 7.324 7.056 1.00 59.81 156 PRO A CA 1
ATOM 1235 C C . PRO A 1 156 ? -14.412 7.747 7.276 1.00 59.81 156 PRO A C 1
ATOM 1237 O O . PRO A 1 156 ? -15.181 7.014 7.901 1.00 59.81 156 PRO A O 1
ATOM 1240 N N . ALA A 1 157 ? -14.789 8.927 6.785 1.00 50.16 157 ALA A N 1
ATOM 1241 C CA . ALA A 1 157 ? -16.202 9.279 6.733 1.00 50.16 157 ALA A CA 1
ATOM 1242 C C . ALA A 1 157 ? -16.972 8.191 5.943 1.00 50.16 157 ALA A C 1
ATOM 1244 O O . ALA A 1 157 ? -16.403 7.665 4.980 1.00 50.16 157 ALA A O 1
ATOM 1245 N N . PRO A 1 158 ? -18.186 7.805 6.383 1.00 49.62 158 PRO A N 1
ATOM 1246 C CA . PRO A 1 158 ? -19.014 6.831 5.675 1.00 49.62 158 PRO A CA 1
ATOM 1247 C C . PRO A 1 158 ? -19.360 7.280 4.253 1.00 49.62 158 PRO A C 1
ATOM 1249 O O . PRO A 1 158 ? -19.475 8.509 4.032 1.00 49.62 158 PRO A O 1
#

pLDDT: mean 82.47, std 11.96, range [44.88, 97.19]

Organism: NCBI:txid518642

Secondary structure (DSSP, 8-state):
---HHHHHHHHHHHHHHHHHHTTTTGGG-SSHHHHHHHHHHHHHHHHHHHHHHHHHSS---HHHHTSPPSSHHHHHHHHHHHHHHHTS-HHHHHHHHHHHHHHHHHHS--TT-TT-SPP--TTS-HHHHHHHH-SSPPPHHHHHHHHHT-SS------

Foldseek 3Di:
DDDPVLLVVQLLLQLLLLLLLPPLLLVLFPDPVLSVLSVVQSVVLVVVQVVCCVPPVDNQCSVVSSDQGPPVSNNVRSSVSSVVLQQDWLLSNLVSCLSSLQSLLVSLDDPPPPRSARDLDPSHDPSVNLSRVDNHRADNVNSVVVVVVDPDIDHPDD